Protein AF-A0A7S3MGH9-F1 (afdb_monomer)

Solvent-accessible surface area (backbone atoms only — not comparable to full-atom values): 8928 Å² total; per-residue (Å²): 119,70,69,62,54,55,53,52,52,50,52,52,51,52,51,51,52,51,52,51,52,52,50,54,49,51,51,52,52,50,55,49,51,55,50,52,57,56,50,52,63,78,56,79,93,83,74,92,68,82,63,77,81,74,50,73,66,56,51,50,49,39,51,54,52,26,52,52,28,45,78,72,67,37,51,69,60,20,55,63,53,45,49,67,48,39,69,73,41,74,63,39,35,68,61,26,25,52,54,14,50,53,29,46,77,71,69,37,44,79,58,12,45,55,29,12,51,43,11,22,58,64,43,62,29,55,38,59,69,23,29,52,50,39,22,48,43,24,54,75,70,69,38,51,72,59,16,55,51,40,46,50,51,27,49,53,43,52,58,65,56,65,75,76,75,121

Radius of gyration: 21.66 Å; Cα contacts (8 Å, |Δi|>4): 138; chains: 1; bounding box: 82×46×41 Å

Foldseek 3Di:
DVVVVVVVVVVVVVVVVVVVVVVVVVLVVVVVVLVVLVVVLVDDPDDDDDLPADDPVNLVVLLVVLVVCVVVVVPVVSSVSLSSVSSHPVLPQSSLLSSLLSCVVSVVLVSSLVSLVSNCVSCVLQPVSSLQSNLVSCVVVVVNVVSVVSNVSSVVSVVVVVVVPD

pLDDT: mean 84.85, std 14.47, range [40.19, 98.56]

Mean predicted aligned error: 9.46 Å

Organism: NCBI:txid89044

Structure (mmCIF, N/CA/C/O backbone):
data_AF-A0A7S3MGH9-F1
#
_entry.id   AF-A0A7S3MGH9-F1
#
loop_
_atom_site.group_PDB
_atom_site.id
_atom_site.type_symbol
_atom_site.label_atom_id
_atom_site.label_alt_id
_atom_site.label_comp_id
_atom_site.label_asym_id
_atom_site.label_entity_id
_atom_site.label_seq_id
_atom_site.pdbx_PDB_ins_code
_atom_site.Cartn_x
_atom_site.Cartn_y
_atom_site.Cartn_z
_atom_site.occupancy
_atom_site.B_iso_or_equiv
_atom_site.auth_seq_id
_atom_site.auth_comp_id
_atom_site.auth_asym_id
_atom_site.auth_atom_id
_atom_site.pdbx_PDB_model_num
ATOM 1 N N . PRO A 1 1 ? -55.952 -1.003 18.957 1.00 58.69 1 PRO A N 1
ATOM 2 C CA . PRO A 1 1 ? -54.910 -0.081 18.435 1.00 58.69 1 PRO A CA 1
ATOM 3 C C . PRO A 1 1 ? -53.467 -0.446 18.839 1.00 58.69 1 PRO A C 1
ATOM 5 O O . PRO A 1 1 ? -52.599 -0.417 17.979 1.00 58.69 1 PRO A O 1
ATOM 8 N N . GLN A 1 2 ? -53.207 -0.835 20.095 1.00 63.12 2 GLN A N 1
ATOM 9 C CA . GLN A 1 2 ? -51.866 -1.216 20.578 1.00 63.12 2 GLN A CA 1
ATOM 10 C C . GLN A 1 2 ? -51.162 -2.387 19.850 1.00 63.12 2 GLN A C 1
ATOM 12 O O . GLN A 1 2 ? -49.974 -2.243 19.570 1.00 63.12 2 GLN A O 1
ATOM 17 N N . PRO A 1 3 ? -51.821 -3.502 19.465 1.00 73.62 3 PRO A N 1
ATOM 18 C CA . PRO A 1 3 ? -51.091 -4.643 18.895 1.00 73.62 3 PRO A CA 1
ATOM 19 C C . PRO A 1 3 ? -50.553 -4.381 17.478 1.00 73.62 3 PRO A C 1
ATOM 21 O O . PRO A 1 3 ? -49.545 -4.956 17.080 1.00 73.62 3 PRO A O 1
ATOM 24 N N . ALA A 1 4 ? -51.189 -3.481 16.720 1.00 72.44 4 ALA A N 1
ATOM 25 C CA . ALA A 1 4 ? -50.741 -3.121 15.375 1.00 72.44 4 ALA A CA 1
ATOM 26 C C . ALA A 1 4 ? -49.443 -2.293 15.398 1.00 72.44 4 ALA A C 1
ATOM 28 O O . ALA A 1 4 ? -48.586 -2.465 14.535 1.00 72.44 4 ALA A O 1
ATOM 29 N N . LEU A 1 5 ? -49.278 -1.434 16.410 1.00 71.81 5 LEU A N 1
ATOM 30 C CA . LEU A 1 5 ? -48.088 -0.598 16.568 1.00 71.81 5 LEU A CA 1
ATOM 31 C C . LEU A 1 5 ? -46.865 -1.430 16.986 1.00 71.81 5 LEU A C 1
ATOM 33 O O . LEU A 1 5 ? -45.779 -1.235 16.444 1.00 71.81 5 LEU A O 1
ATOM 37 N N . GLU A 1 6 ? -47.041 -2.406 17.884 1.00 77.56 6 GLU A N 1
ATOM 38 C CA . GLU A 1 6 ? -45.961 -3.330 18.263 1.00 77.56 6 GLU A CA 1
ATOM 39 C C . GLU A 1 6 ? -45.536 -4.244 17.109 1.00 77.56 6 GLU A C 1
ATOM 41 O O . GLU A 1 6 ? -44.344 -4.499 16.928 1.00 77.56 6 GLU A O 1
ATOM 46 N N . ALA A 1 7 ? -46.493 -4.714 16.302 1.00 77.50 7 ALA A N 1
ATOM 47 C CA . ALA A 1 7 ? -46.194 -5.515 15.120 1.00 77.50 7 ALA A CA 1
ATOM 48 C C . ALA A 1 7 ? -45.379 -4.718 14.088 1.00 77.50 7 ALA A C 1
ATOM 50 O O . ALA A 1 7 ? -44.379 -5.227 13.580 1.00 77.50 7 ALA A O 1
ATOM 51 N N . MET A 1 8 ? -45.749 -3.455 13.831 1.00 75.12 8 MET A N 1
ATOM 52 C CA . MET A 1 8 ? -44.984 -2.573 12.941 1.00 75.12 8 MET A CA 1
ATOM 53 C C . MET A 1 8 ? -43.567 -2.318 13.462 1.00 75.12 8 MET A C 1
ATOM 55 O O . MET A 1 8 ? -42.615 -2.438 12.698 1.00 75.12 8 MET A O 1
ATOM 59 N N . LEU A 1 9 ? -43.398 -2.037 14.758 1.00 76.12 9 LEU A N 1
ATOM 60 C CA . LEU A 1 9 ? -42.076 -1.775 15.336 1.00 76.12 9 LEU A CA 1
ATOM 61 C C . LEU A 1 9 ? -41.146 -2.996 15.225 1.00 76.12 9 LEU A C 1
ATOM 63 O O . LEU A 1 9 ? -39.977 -2.855 14.866 1.00 76.12 9 LEU A O 1
ATOM 67 N N . ARG A 1 10 ? -41.671 -4.206 15.471 1.00 80.88 10 ARG A N 1
ATOM 68 C CA . ARG A 1 10 ? -40.911 -5.460 15.331 1.00 80.88 10 ARG A CA 1
ATOM 69 C C . ARG A 1 10 ? -40.472 -5.716 13.890 1.00 80.88 10 ARG A C 1
ATOM 71 O O . ARG A 1 10 ? -39.331 -6.112 13.676 1.00 80.88 10 ARG A O 1
ATOM 78 N N . LEU A 1 11 ? -41.345 -5.462 12.913 1.00 78.00 11 LEU A N 1
ATOM 79 C CA . LEU A 1 11 ? -41.026 -5.599 11.487 1.00 78.00 11 LEU A CA 1
ATOM 80 C C . LEU A 1 11 ? -39.924 -4.627 11.049 1.00 78.00 11 LEU A C 1
ATOM 82 O O . LEU A 1 11 ? -38.998 -5.034 10.349 1.00 78.00 11 LEU A O 1
ATOM 86 N N . THR A 1 12 ? -39.976 -3.375 11.505 1.00 79.69 12 THR A N 1
ATOM 87 C CA . THR A 1 12 ? -38.962 -2.368 11.168 1.00 79.69 12 THR A CA 1
ATOM 88 C C . THR A 1 12 ? -37.595 -2.723 11.749 1.00 79.69 12 THR A C 1
ATOM 90 O O . THR A 1 12 ? -36.594 -2.671 11.036 1.00 79.69 12 THR A O 1
ATOM 93 N N . VAL A 1 13 ? -37.540 -3.144 13.017 1.00 78.56 13 VAL A N 1
ATOM 94 C CA . VAL A 1 13 ? -36.284 -3.572 13.657 1.00 78.56 13 VAL A CA 1
ATOM 95 C C . VAL A 1 13 ? -35.716 -4.813 12.966 1.00 78.56 13 VAL A C 1
ATOM 97 O O . VAL A 1 13 ? -34.524 -4.851 12.674 1.00 78.56 13 VAL A O 1
ATOM 100 N N . LEU A 1 14 ? -36.559 -5.798 12.638 1.00 81.56 14 LEU A N 1
ATOM 101 C CA . LEU A 1 14 ? -36.123 -7.013 11.948 1.00 81.56 14 LEU A CA 1
ATOM 102 C C . LEU A 1 14 ? -35.561 -6.702 10.553 1.00 81.56 14 LEU A C 1
ATOM 104 O O . LEU A 1 14 ? -34.495 -7.198 10.197 1.00 81.56 14 LEU A O 1
ATOM 108 N N . SER A 1 15 ? -36.228 -5.828 9.792 1.00 75.94 15 SER A N 1
ATOM 109 C CA . SER A 1 15 ? -35.743 -5.375 8.484 1.00 75.94 15 SER A CA 1
ATOM 110 C C . SER A 1 15 ? -34.387 -4.678 8.592 1.00 75.94 15 SER A C 1
ATOM 112 O O . SER A 1 15 ? -33.508 -4.923 7.769 1.00 75.94 15 SER A O 1
ATOM 114 N N . PHE A 1 16 ? -34.199 -3.828 9.604 1.00 76.50 16 PHE A N 1
ATOM 115 C CA . PHE A 1 16 ? -32.948 -3.097 9.805 1.00 76.50 16 PHE A CA 1
ATOM 116 C C . PHE A 1 16 ? -31.792 -4.034 10.181 1.00 76.50 16 PHE A C 1
ATOM 118 O O . PHE A 1 16 ? -30.698 -3.922 9.633 1.00 76.50 16 PHE A O 1
ATOM 125 N N . VAL A 1 17 ? -32.049 -5.017 11.051 1.00 81.12 17 VAL A N 1
ATOM 126 C CA . VAL A 1 17 ? -31.074 -6.063 11.394 1.00 81.12 17 VAL A CA 1
ATOM 127 C C . VAL A 1 17 ? -30.705 -6.892 10.161 1.00 81.12 17 VAL A C 1
ATOM 129 O O . VAL A 1 17 ? -29.524 -7.123 9.922 1.00 81.12 17 VAL A O 1
ATOM 132 N N . CYS A 1 18 ? -31.675 -7.282 9.327 1.00 74.00 18 CYS A N 1
ATOM 133 C CA . CYS A 1 18 ? -31.396 -8.007 8.085 1.00 74.00 18 CYS A CA 1
ATOM 134 C C . CYS A 1 18 ? -30.539 -7.196 7.099 1.00 74.00 18 CYS A C 1
ATOM 136 O O . CYS A 1 18 ? -29.618 -7.753 6.504 1.00 74.00 18 CYS A O 1
ATOM 138 N N . LEU A 1 19 ? -30.802 -5.893 6.951 1.00 73.56 19 LEU A N 1
ATOM 139 C CA . LEU A 1 19 ? -30.004 -4.986 6.117 1.00 73.56 19 LEU A CA 1
ATOM 140 C C . LEU A 1 19 ? -28.557 -4.871 6.616 1.00 73.56 19 LEU A C 1
ATOM 142 O O . LEU A 1 19 ? -27.626 -4.974 5.817 1.00 73.56 19 LEU A O 1
ATOM 146 N N . LEU A 1 20 ? -28.360 -4.735 7.930 1.00 72.44 20 LEU A N 1
ATOM 147 C CA . LEU A 1 20 ? -27.027 -4.712 8.538 1.00 72.44 20 LEU A CA 1
ATOM 148 C C . LEU A 1 20 ? -26.290 -6.043 8.341 1.00 72.44 20 LEU A C 1
ATOM 150 O O . LEU A 1 20 ? -25.124 -6.049 7.956 1.00 72.44 20 LEU A O 1
ATOM 154 N N . CYS A 1 21 ? -26.966 -7.178 8.538 1.00 70.94 21 CYS A N 1
ATOM 155 C CA . CYS A 1 21 ? -26.369 -8.494 8.309 1.00 70.94 21 CYS A CA 1
ATOM 156 C C . CYS A 1 21 ? -25.969 -8.706 6.843 1.00 70.94 21 CYS A C 1
ATOM 158 O O . CYS A 1 21 ? -24.896 -9.247 6.579 1.00 70.94 21 CYS A O 1
ATOM 160 N N . ALA A 1 22 ? -26.799 -8.269 5.892 1.00 70.50 22 ALA A N 1
ATOM 161 C CA . ALA A 1 22 ? -26.490 -8.364 4.469 1.00 70.50 22 ALA A CA 1
ATOM 162 C C . ALA A 1 22 ? -25.281 -7.495 4.090 1.00 70.50 22 ALA A C 1
ATOM 164 O O . ALA A 1 22 ? -24.396 -7.971 3.380 1.00 70.50 22 ALA A O 1
ATOM 165 N N . ALA A 1 23 ? -25.199 -6.266 4.612 1.00 69.06 23 ALA A N 1
ATOM 166 C CA . ALA A 1 23 ? -24.061 -5.375 4.389 1.00 69.06 23 ALA A CA 1
ATOM 167 C C . ALA A 1 23 ? -22.753 -5.963 4.950 1.00 69.06 23 ALA A C 1
ATOM 169 O O . ALA A 1 23 ? -21.769 -6.073 4.223 1.00 69.06 23 ALA A O 1
ATOM 170 N N . VAL A 1 24 ? -22.771 -6.451 6.196 1.00 73.31 24 VAL A N 1
ATOM 171 C CA . VAL A 1 24 ? -21.606 -7.095 6.831 1.00 73.31 24 VAL A CA 1
ATOM 172 C C . VAL A 1 24 ? -21.187 -8.369 6.088 1.00 73.31 24 VAL A C 1
ATOM 174 O O . VAL A 1 24 ? -19.997 -8.658 5.960 1.00 73.31 24 VAL A O 1
ATOM 177 N N . SER A 1 25 ? -22.144 -9.149 5.577 1.00 71.12 25 SER A N 1
ATOM 178 C CA . SER A 1 25 ? -21.837 -10.339 4.776 1.00 71.12 25 SER A CA 1
ATOM 179 C C . SER A 1 25 ? -21.218 -9.982 3.425 1.00 71.12 25 SER A C 1
ATOM 181 O O . SER A 1 25 ? -20.303 -10.676 2.982 1.00 71.12 25 SER A O 1
ATOM 183 N N . ALA A 1 26 ? -21.707 -8.931 2.763 1.00 68.12 26 ALA A N 1
ATOM 184 C CA . ALA A 1 26 ? -21.158 -8.463 1.494 1.00 68.12 26 ALA A CA 1
ATOM 185 C C . ALA A 1 26 ? -19.724 -7.947 1.670 1.00 68.12 26 ALA A C 1
ATOM 187 O O . ALA A 1 26 ? -18.837 -8.340 0.915 1.00 68.12 26 ALA A O 1
ATOM 188 N N . GLU A 1 27 ? -19.480 -7.157 2.717 1.00 69.06 27 GLU A N 1
ATOM 189 C CA . GLU A 1 27 ? -18.156 -6.642 3.068 1.00 69.06 27 GLU A CA 1
ATOM 190 C C . GLU A 1 27 ? -17.172 -7.775 3.388 1.00 69.06 27 GLU A C 1
ATOM 192 O O . GLU A 1 27 ? -16.061 -7.810 2.864 1.00 69.06 27 GLU A O 1
ATOM 197 N N . ARG A 1 28 ? -17.594 -8.779 4.165 1.00 70.50 28 ARG A N 1
ATOM 198 C CA . ARG A 1 28 ? -16.749 -9.940 4.479 1.00 70.50 28 ARG A CA 1
ATOM 199 C C . ARG A 1 28 ? -16.386 -10.755 3.235 1.00 70.50 28 ARG A C 1
ATOM 201 O O . ARG A 1 28 ? -15.230 -11.148 3.082 1.00 70.50 28 ARG A O 1
ATOM 208 N N . ASN A 1 29 ? -17.350 -10.994 2.346 1.00 77.38 29 ASN A N 1
ATOM 209 C CA . ASN A 1 29 ? -17.108 -11.716 1.095 1.00 77.38 29 ASN A CA 1
ATOM 210 C C . ASN A 1 29 ? -16.145 -10.940 0.190 1.00 77.38 29 ASN A C 1
ATOM 212 O O . ASN A 1 29 ? -15.204 -11.511 -0.362 1.00 77.38 29 ASN A O 1
ATOM 216 N N . TRP A 1 30 ? -16.335 -9.628 0.095 1.00 71.62 30 TRP A N 1
ATOM 217 C CA . TRP A 1 30 ? -15.456 -8.742 -0.651 1.00 71.62 30 TRP A CA 1
ATOM 218 C C . TRP A 1 30 ? -14.013 -8.767 -0.117 1.00 71.62 30 TRP A C 1
ATOM 220 O O . TRP A 1 30 ? -13.078 -9.031 -0.874 1.00 71.62 30 TRP A O 1
ATOM 230 N N . LEU A 1 31 ? -13.836 -8.631 1.201 1.00 70.06 31 LEU A N 1
ATOM 231 C CA . LEU A 1 31 ? -12.529 -8.693 1.867 1.00 70.06 31 LEU A CA 1
ATOM 232 C C . LEU A 1 31 ? -11.823 -10.044 1.688 1.00 70.06 31 LEU A C 1
ATOM 234 O O . LEU A 1 31 ? -10.593 -10.079 1.582 1.00 70.06 31 LEU A O 1
ATOM 238 N N . SER A 1 32 ? -12.578 -11.148 1.660 1.00 75.06 32 SER A N 1
ATOM 239 C CA . SER A 1 32 ? -12.017 -12.473 1.369 1.00 75.06 32 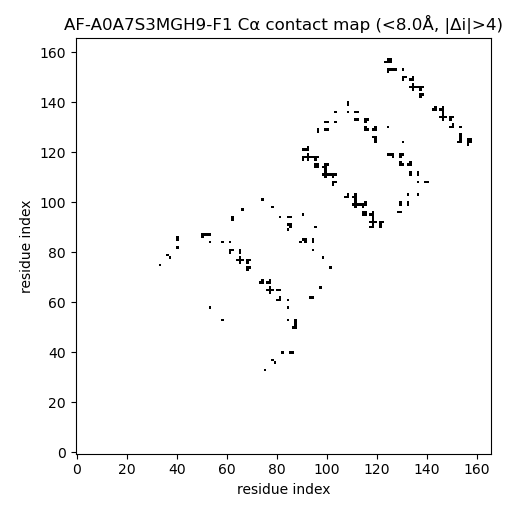SER A CA 1
ATOM 240 C C . SER A 1 32 ? -11.513 -12.559 -0.072 1.00 75.06 32 SER A C 1
ATOM 242 O O . SER A 1 32 ? -10.374 -12.955 -0.293 1.00 75.06 32 SER A O 1
ATOM 244 N N . SER A 1 33 ? -12.287 -12.046 -1.034 1.00 80.12 33 SER A N 1
ATOM 245 C CA . SER A 1 33 ? -11.909 -12.056 -2.447 1.00 80.12 33 SER A CA 1
ATOM 246 C C . SER A 1 33 ? -10.662 -11.212 -2.719 1.00 80.12 33 SER A C 1
ATOM 248 O O . SER A 1 33 ? -9.754 -11.670 -3.405 1.00 80.12 33 SER A O 1
ATOM 250 N N . VAL A 1 34 ? -10.570 -10.010 -2.140 1.00 74.56 34 VAL A N 1
ATOM 251 C CA . VAL A 1 34 ? -9.366 -9.165 -2.233 1.00 74.56 34 VAL A CA 1
ATOM 252 C C . VAL A 1 34 ? -8.147 -9.891 -1.657 1.00 74.56 34 VAL A C 1
ATOM 254 O O . VAL A 1 34 ? -7.083 -9.912 -2.273 1.00 74.56 34 VAL A O 1
ATOM 257 N N . SER A 1 35 ? -8.312 -10.525 -0.493 1.00 73.00 35 SER A N 1
ATOM 258 C CA . SER A 1 35 ? -7.244 -11.275 0.168 1.00 73.00 35 SER A CA 1
ATOM 259 C C . SER A 1 35 ? -6.759 -12.448 -0.678 1.00 73.00 35 SER A C 1
ATOM 261 O O . SER A 1 35 ? -5.553 -12.628 -0.795 1.00 73.00 35 SER A O 1
ATOM 263 N N . ASP A 1 36 ? -7.668 -13.214 -1.283 1.00 80.19 36 ASP A N 1
ATOM 264 C CA . ASP A 1 36 ? -7.338 -14.368 -2.126 1.00 80.19 36 ASP A CA 1
ATOM 265 C C . ASP A 1 36 ? -6.592 -13.943 -3.394 1.00 80.19 36 ASP A C 1
ATOM 267 O O . ASP A 1 36 ? -5.598 -14.566 -3.774 1.00 80.19 36 ASP A O 1
ATOM 271 N N . ARG A 1 37 ? -7.021 -12.842 -4.028 1.00 81.00 37 ARG A N 1
ATOM 272 C CA . ARG A 1 37 ? -6.342 -12.277 -5.206 1.00 81.00 37 ARG A CA 1
ATOM 273 C C . ARG A 1 37 ? -4.927 -11.823 -4.856 1.00 81.00 37 ARG A C 1
ATOM 275 O O . ARG A 1 37 ? -3.988 -12.167 -5.570 1.00 81.00 37 ARG A O 1
ATOM 282 N N . ILE A 1 38 ? -4.754 -11.140 -3.728 1.00 74.12 38 ILE A N 1
ATOM 283 C CA . ILE A 1 38 ? -3.436 -10.731 -3.228 1.00 74.12 38 ILE A CA 1
ATOM 284 C C . ILE A 1 38 ? -2.575 -11.949 -2.870 1.00 74.12 38 ILE A C 1
ATOM 286 O O . ILE A 1 38 ? -1.414 -12.010 -3.255 1.00 74.12 38 ILE A O 1
ATOM 290 N N . PHE A 1 39 ? -3.129 -12.965 -2.206 1.00 72.88 39 PHE A N 1
ATOM 291 C CA . PHE A 1 39 ? -2.386 -14.188 -1.888 1.00 72.88 39 PHE A CA 1
ATOM 292 C C . PHE A 1 39 ? -1.956 -14.949 -3.149 1.00 72.88 39 PHE A C 1
ATOM 294 O O . PHE A 1 39 ? -0.857 -15.502 -3.191 1.00 72.88 39 PHE A O 1
ATOM 301 N N . SER A 1 40 ? -2.777 -14.923 -4.205 1.00 71.94 40 SER A N 1
ATOM 302 C CA . SER A 1 40 ? -2.432 -15.505 -5.507 1.00 71.94 40 SER A CA 1
ATOM 303 C C . SER A 1 40 ? -1.235 -14.820 -6.181 1.00 71.94 40 SER A C 1
ATOM 305 O O . SER A 1 40 ? -0.594 -15.435 -7.028 1.00 71.94 40 SER A O 1
ATOM 307 N N . MET A 1 41 ? -0.868 -13.596 -5.772 1.00 68.69 41 MET A N 1
ATOM 308 C CA . MET A 1 41 ? 0.371 -12.940 -6.219 1.00 68.69 41 MET A CA 1
ATOM 309 C C . MET A 1 41 ? 1.624 -13.684 -5.736 1.00 68.69 41 MET A C 1
ATOM 311 O O . MET A 1 41 ? 2.660 -13.622 -6.391 1.00 68.69 41 MET A O 1
ATOM 315 N N . PHE A 1 42 ? 1.528 -14.401 -4.611 1.00 64.44 42 PHE A N 1
ATOM 316 C CA . PHE A 1 42 ? 2.635 -15.126 -3.978 1.00 64.44 42 PHE A CA 1
ATOM 317 C C . PHE A 1 42 ? 2.508 -16.654 -4.108 1.00 64.44 42 PHE A C 1
ATOM 319 O O . PHE A 1 42 ? 3.405 -17.394 -3.698 1.00 64.44 42 PHE A O 1
ATOM 326 N N . GLY A 1 43 ? 1.388 -17.137 -4.658 1.00 53.53 43 GLY A N 1
ATOM 327 C CA . GLY A 1 43 ? 1.024 -18.548 -4.734 1.00 53.53 43 GLY A CA 1
ATOM 328 C C . GLY A 1 43 ? 1.260 -19.171 -6.112 1.00 53.53 43 GLY A C 1
ATOM 329 O O . GLY A 1 43 ? 0.600 -18.817 -7.080 1.00 53.53 43 GLY A O 1
ATOM 330 N N . ASP A 1 44 ? 2.124 -20.187 -6.122 1.00 49.41 44 ASP A N 1
ATOM 331 C CA . ASP A 1 44 ? 2.421 -21.156 -7.188 1.00 49.41 44 ASP A CA 1
ATOM 332 C C . ASP A 1 44 ? 3.537 -20.802 -8.197 1.00 49.41 44 ASP A C 1
ATOM 334 O O . ASP A 1 44 ? 3.320 -20.467 -9.359 1.00 49.41 44 ASP A O 1
ATOM 338 N N . ASN A 1 45 ? 4.781 -21.009 -7.750 1.00 51.66 45 ASN A N 1
ATOM 339 C CA . ASN A 1 45 ? 5.983 -21.038 -8.590 1.00 51.66 45 ASN A CA 1
ATOM 340 C C . ASN A 1 45 ? 6.183 -22.393 -9.319 1.00 51.66 45 ASN A C 1
ATOM 342 O O . ASN A 1 45 ? 7.271 -22.654 -9.834 1.00 51.66 45 ASN A O 1
ATOM 346 N N . SER A 1 46 ? 5.195 -23.305 -9.336 1.00 46.72 46 SER A N 1
ATOM 347 C CA . SER A 1 46 ? 5.462 -24.709 -9.690 1.00 46.72 46 SER A CA 1
ATOM 348 C C . SER A 1 46 ? 5.326 -25.096 -11.164 1.00 46.72 46 SER A C 1
ATOM 350 O O . SER A 1 46 ? 5.758 -26.197 -11.504 1.00 46.72 46 SER A O 1
ATOM 352 N N . LYS A 1 47 ? 4.805 -24.265 -12.086 1.00 48.44 47 LYS A N 1
ATOM 353 C CA . LYS A 1 47 ? 4.674 -24.688 -13.503 1.00 48.44 47 LYS A CA 1
ATOM 354 C C . LYS A 1 47 ? 4.940 -23.593 -14.539 1.00 48.44 47 LYS A C 1
ATOM 356 O O . LYS A 1 47 ? 4.033 -22.961 -15.062 1.00 48.44 47 LYS A O 1
ATOM 361 N N . GLY A 1 48 ? 6.212 -23.487 -14.924 1.00 51.84 48 GLY A N 1
ATOM 362 C CA . GLY A 1 48 ? 6.622 -23.516 -16.333 1.00 51.84 48 GLY A CA 1
ATOM 363 C C . GLY A 1 48 ? 5.963 -22.528 -17.299 1.00 51.84 48 GLY A C 1
ATOM 364 O O . GLY A 1 48 ? 5.265 -22.942 -18.219 1.00 51.84 48 GLY A O 1
ATOM 365 N N . LYS A 1 49 ? 6.285 -21.242 -17.166 1.00 46.97 49 LYS A N 1
ATOM 366 C CA . LYS A 1 49 ? 6.518 -20.305 -18.277 1.00 46.97 49 LYS A CA 1
ATOM 367 C C . LYS A 1 49 ? 7.349 -19.165 -17.703 1.00 46.97 49 LYS A C 1
ATOM 369 O O . LYS A 1 49 ? 6.947 -18.586 -16.699 1.00 46.97 49 LYS A O 1
ATOM 374 N N . ALA A 1 50 ? 8.506 -18.873 -18.301 1.00 49.78 50 ALA A N 1
ATOM 375 C CA . ALA A 1 50 ? 9.237 -17.655 -17.965 1.00 49.78 50 ALA A CA 1
ATOM 376 C C . ALA A 1 50 ? 8.245 -16.481 -18.053 1.00 49.78 50 ALA A C 1
ATOM 378 O O . ALA A 1 50 ? 7.513 -16.420 -19.052 1.00 49.78 50 ALA A O 1
ATOM 379 N N . PRO A 1 51 ? 8.154 -15.612 -17.028 1.00 57.72 51 PRO A N 1
ATOM 380 C CA . PRO A 1 51 ? 7.277 -14.458 -17.094 1.00 57.72 51 PRO A CA 1
ATOM 381 C C . PRO A 1 51 ? 7.614 -13.713 -18.380 1.00 57.72 51 PRO A C 1
ATOM 383 O O . PRO A 1 51 ? 8.775 -13.378 -18.620 1.00 57.72 51 PRO A O 1
ATOM 386 N N . MET A 1 52 ? 6.622 -13.527 -19.249 1.00 60.41 52 MET A N 1
ATOM 387 C CA . MET A 1 52 ? 6.790 -12.676 -20.417 1.00 60.41 52 MET A CA 1
ATOM 388 C C . MET A 1 52 ? 7.218 -11.312 -19.879 1.00 60.41 52 MET A C 1
ATOM 390 O O . MET A 1 52 ? 6.488 -10.716 -19.090 1.00 60.41 52 MET A O 1
ATOM 394 N N . ALA A 1 53 ? 8.444 -10.895 -20.197 1.00 74.25 53 ALA A N 1
ATOM 395 C CA . ALA A 1 53 ? 9.021 -9.685 -19.637 1.00 74.25 53 ALA A CA 1
ATOM 396 C C . ALA A 1 53 ? 8.132 -8.497 -20.024 1.00 74.25 53 ALA A C 1
ATOM 398 O O . ALA A 1 53 ? 7.990 -8.180 -21.205 1.00 74.25 53 ALA A O 1
ATOM 399 N N . ILE A 1 54 ? 7.493 -7.884 -19.031 1.00 82.81 54 ILE A N 1
ATOM 400 C CA . ILE A 1 54 ? 6.739 -6.647 -19.215 1.00 82.81 54 ILE A CA 1
ATOM 401 C C . ILE A 1 54 ? 7.775 -5.518 -19.272 1.00 82.81 54 ILE A C 1
ATOM 403 O O . ILE A 1 54 ? 8.712 -5.499 -18.469 1.00 82.81 54 ILE A O 1
ATOM 407 N N . SER A 1 55 ? 7.653 -4.617 -20.249 1.00 90.19 55 SER A N 1
ATOM 408 C CA . SER A 1 55 ? 8.566 -3.477 -20.376 1.00 90.19 55 SER A CA 1
ATOM 409 C C . SER A 1 55 ? 8.389 -2.494 -19.216 1.00 90.19 55 SER A C 1
ATOM 411 O O . SER A 1 55 ? 7.320 -2.423 -18.609 1.00 90.19 55 SER A O 1
ATOM 413 N N . ASP A 1 56 ? 9.423 -1.697 -18.934 1.00 89.50 56 ASP A N 1
ATOM 414 C CA . ASP A 1 56 ? 9.347 -0.618 -17.937 1.00 89.50 56 ASP A CA 1
ATOM 415 C C . ASP A 1 56 ? 8.212 0.365 -18.242 1.00 89.50 56 ASP A C 1
ATOM 417 O O . ASP A 1 56 ? 7.489 0.776 -17.341 1.00 89.50 56 ASP A O 1
ATOM 421 N N . GLU A 1 57 ? 8.015 0.682 -19.522 1.00 92.38 57 GLU A N 1
ATOM 422 C CA . GLU A 1 57 ? 6.926 1.541 -19.992 1.00 92.38 57 GLU A CA 1
ATOM 423 C C . GLU A 1 57 ? 5.551 0.928 -19.708 1.00 92.38 57 GLU A C 1
ATOM 425 O O . GLU A 1 57 ? 4.665 1.601 -19.190 1.00 92.38 57 GLU A O 1
ATOM 430 N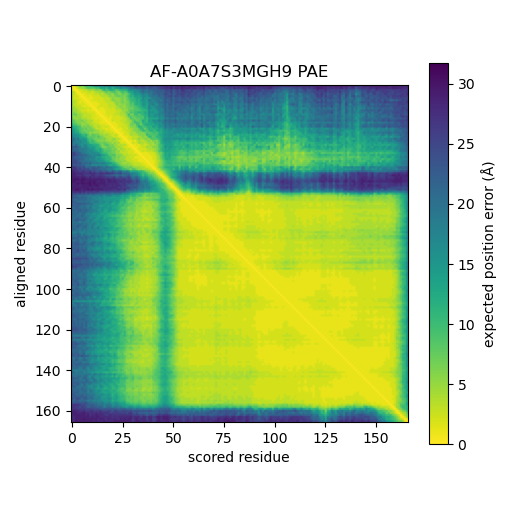 N . ALA A 1 58 ? 5.374 -0.367 -19.981 1.00 92.94 58 ALA A N 1
ATOM 431 C CA . ALA A 1 58 ? 4.120 -1.042 -19.679 1.00 92.94 58 ALA A CA 1
ATOM 432 C C . ALA A 1 58 ? 3.868 -1.104 -18.165 1.00 92.94 58 ALA A C 1
ATOM 434 O O . ALA A 1 58 ? 2.738 -0.902 -17.736 1.00 92.94 58 ALA A O 1
ATOM 435 N N . ILE A 1 59 ? 4.903 -1.310 -17.344 1.00 93.31 59 ILE A N 1
ATOM 436 C CA . ILE A 1 59 ? 4.777 -1.253 -15.879 1.00 93.31 59 ILE A CA 1
ATOM 437 C C . ILE A 1 59 ? 4.379 0.152 -15.415 1.00 93.31 59 ILE A C 1
ATOM 439 O O . ILE A 1 59 ? 3.483 0.278 -14.583 1.00 93.31 59 ILE A O 1
ATOM 443 N N . ALA A 1 60 ? 5.004 1.199 -15.958 1.00 93.88 60 ALA A N 1
ATOM 444 C CA . ALA A 1 60 ? 4.660 2.580 -15.633 1.00 93.88 60 ALA A CA 1
ATOM 445 C C . ALA A 1 60 ? 3.200 2.895 -15.991 1.00 93.88 60 ALA A C 1
ATOM 447 O O . ALA A 1 60 ? 2.474 3.440 -15.163 1.00 93.88 60 ALA A O 1
ATOM 448 N N . ASN A 1 61 ? 2.740 2.471 -17.172 1.00 95.81 61 ASN A N 1
ATOM 449 C CA . ASN A 1 61 ? 1.349 2.648 -17.592 1.00 95.81 61 ASN A CA 1
ATOM 450 C C . ASN A 1 61 ? 0.375 1.917 -16.660 1.00 95.81 61 ASN A C 1
ATOM 452 O O . ASN A 1 61 ? -0.582 2.527 -16.191 1.00 95.81 61 ASN A O 1
ATOM 456 N N . LEU A 1 62 ? 0.657 0.653 -16.313 1.00 95.44 62 LEU A N 1
ATOM 457 C CA . LEU A 1 62 ? -0.164 -0.106 -15.362 1.00 95.44 62 LEU A CA 1
ATOM 458 C C . LEU A 1 62 ? -0.264 0.612 -14.007 1.00 95.44 62 LEU A C 1
ATOM 460 O O . LEU A 1 62 ? -1.327 0.660 -13.393 1.00 95.44 62 LEU A O 1
ATOM 464 N N . VAL A 1 63 ? 0.834 1.190 -13.522 1.00 96.50 63 VAL A N 1
ATOM 465 C CA . VAL A 1 63 ? 0.852 1.947 -12.264 1.00 96.50 63 VAL A CA 1
ATOM 466 C C . VAL A 1 63 ? 0.008 3.219 -12.353 1.00 96.50 63 VAL A C 1
ATOM 468 O O . VAL A 1 63 ? -0.792 3.475 -11.454 1.00 96.50 63 VAL A O 1
ATOM 471 N N . GLU A 1 64 ? 0.158 4.009 -13.4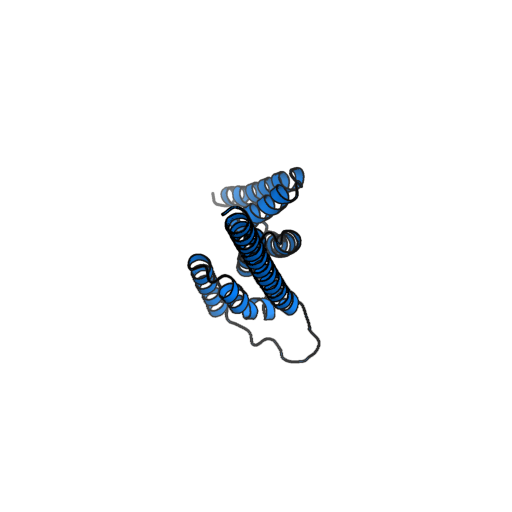14 1.00 96.75 64 GLU A N 1
ATOM 472 C CA . GLU A 1 64 ? -0.583 5.266 -13.571 1.00 96.75 64 GLU A CA 1
ATOM 473 C C . GLU A 1 64 ? -2.086 5.029 -13.778 1.00 96.75 64 GLU A C 1
ATOM 475 O O . GLU A 1 64 ? -2.915 5.685 -13.142 1.00 96.75 64 GLU A O 1
ATOM 480 N N . GLU A 1 65 ? -2.463 4.022 -14.569 1.00 96.62 65 GLU A N 1
ATOM 481 C CA . GLU A 1 65 ? -3.861 3.601 -14.709 1.00 96.62 65 GLU A CA 1
ATOM 482 C C . GLU A 1 65 ? -4.435 3.126 -13.367 1.00 96.62 65 GLU A C 1
ATOM 484 O O . GLU A 1 65 ? -5.538 3.524 -12.982 1.00 96.62 65 GLU A O 1
ATOM 489 N N . SER A 1 66 ? -3.662 2.353 -12.598 1.00 96.06 66 SE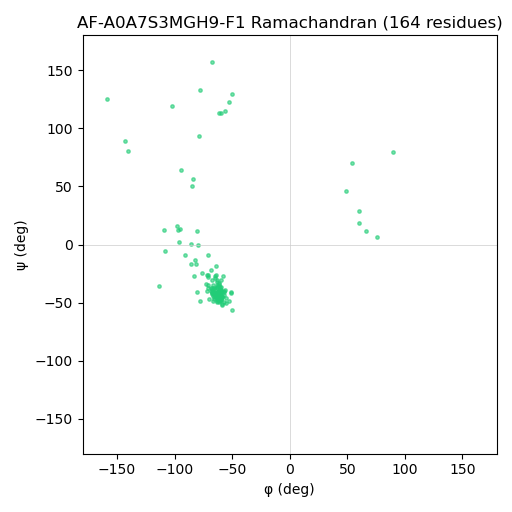R A N 1
ATOM 490 C CA . SER A 1 66 ? -4.069 1.889 -11.266 1.00 96.06 66 SER A CA 1
ATOM 491 C C . SER A 1 66 ? -4.324 3.041 -10.298 1.00 96.06 66 SER A C 1
ATOM 493 O O . SER A 1 66 ? -5.282 2.977 -9.523 1.00 96.06 66 SER A O 1
ATOM 495 N N . LYS A 1 67 ? -3.511 4.106 -10.347 1.00 95.62 67 LYS A N 1
ATOM 496 C CA . LYS A 1 67 ? -3.734 5.334 -9.566 1.00 95.62 67 LYS A CA 1
ATOM 497 C C . LYS A 1 67 ? -5.045 6.011 -9.959 1.00 95.62 67 LYS A C 1
ATOM 499 O O . LYS A 1 67 ? -5.825 6.356 -9.074 1.00 95.62 67 LYS A O 1
ATOM 504 N N . SER A 1 68 ? -5.322 6.143 -11.259 1.00 96.94 68 SER A N 1
ATOM 505 C CA . SER A 1 68 ? -6.601 6.689 -11.743 1.00 96.94 68 SER A CA 1
ATOM 506 C C . SER A 1 68 ? -7.785 5.866 -11.236 1.00 96.94 68 SER A C 1
ATOM 508 O O . SER A 1 68 ? -8.743 6.419 -10.701 1.00 96.94 68 SER A O 1
ATOM 510 N N . MET A 1 69 ? -7.695 4.533 -11.303 1.00 95.19 69 MET A N 1
ATOM 511 C CA . MET A 1 69 ? -8.743 3.642 -10.796 1.00 95.19 69 MET A CA 1
ATOM 512 C C . MET A 1 69 ? -9.003 3.840 -9.298 1.00 95.19 69 MET A C 1
ATOM 514 O O . MET A 1 69 ? -10.161 3.850 -8.884 1.00 95.19 69 MET A O 1
ATOM 518 N N . ILE A 1 70 ? -7.960 4.041 -8.485 1.00 93.25 70 ILE A N 1
ATOM 519 C CA . ILE A 1 70 ? -8.111 4.330 -7.048 1.00 93.25 70 ILE A CA 1
ATOM 520 C C . ILE A 1 70 ? -8.852 5.653 -6.835 1.00 93.25 70 ILE A C 1
ATOM 522 O O . ILE A 1 70 ? -9.777 5.703 -6.026 1.00 93.25 70 ILE A O 1
ATOM 526 N N . LEU A 1 71 ? -8.493 6.707 -7.577 1.00 93.06 71 LEU A N 1
ATOM 527 C CA . LEU A 1 71 ? -9.158 8.014 -7.490 1.00 93.06 71 LEU A CA 1
ATOM 528 C C . LEU A 1 71 ? -10.636 7.950 -7.907 1.00 93.06 71 LEU A C 1
ATOM 530 O O . LEU A 1 71 ? -11.467 8.672 -7.363 1.00 93.06 71 LEU A O 1
ATOM 534 N N . GLU A 1 72 ? -10.976 7.049 -8.827 1.00 93.94 72 GLU A N 1
ATOM 535 C CA . GLU A 1 72 ? -12.352 6.757 -9.244 1.00 93.94 72 GLU A CA 1
ATOM 536 C C . GLU A 1 72 ? -13.106 5.826 -8.271 1.00 93.94 72 GLU A C 1
ATOM 538 O O . GLU A 1 72 ? -14.264 5.487 -8.515 1.00 93.94 72 GLU A O 1
ATOM 543 N N . GLY A 1 73 ? -12.464 5.374 -7.188 1.00 90.06 73 GLY A N 1
ATOM 544 C CA . GLY A 1 73 ? -13.032 4.426 -6.223 1.00 90.06 73 GLY A CA 1
ATOM 545 C C . GLY A 1 73 ? -13.068 2.971 -6.707 1.00 90.06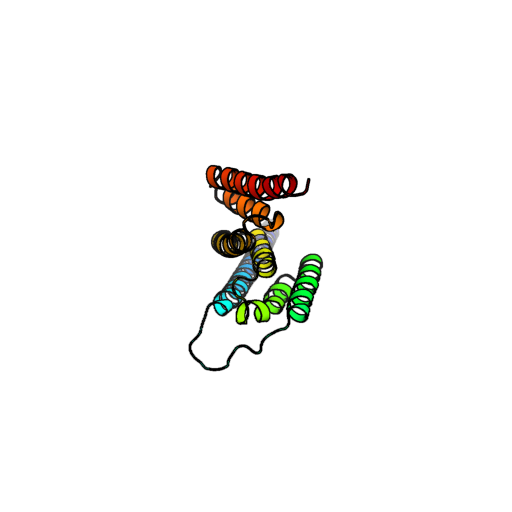 73 GLY A C 1
ATOM 546 O O . GLY A 1 73 ? -13.604 2.102 -6.021 1.00 90.06 73 GLY A O 1
ATOM 547 N N . LYS A 1 74 ? -12.475 2.663 -7.866 1.00 91.81 74 LYS A N 1
ATOM 548 C CA . LYS A 1 74 ? -12.392 1.317 -8.461 1.00 91.81 74 LYS A CA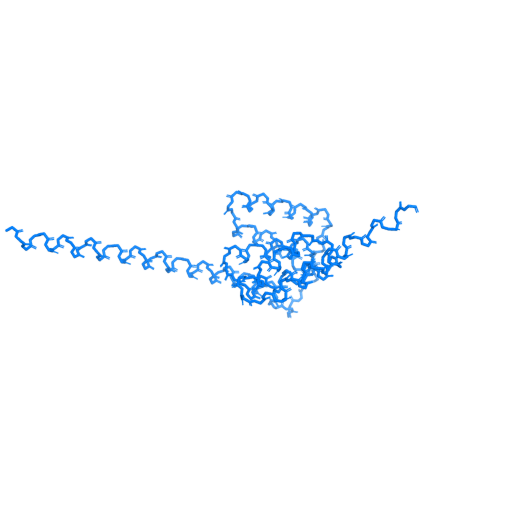 1
ATOM 549 C C . LYS A 1 74 ? -11.217 0.525 -7.881 1.00 91.81 74 LYS A C 1
ATOM 551 O O . LYS A 1 74 ? -10.340 0.048 -8.601 1.00 91.81 74 LYS A O 1
ATOM 556 N N . VAL A 1 75 ? -11.206 0.387 -6.560 1.00 89.06 75 VAL A N 1
ATOM 557 C CA . VAL A 1 75 ? -10.098 -0.214 -5.804 1.00 89.06 75 VAL A CA 1
ATOM 558 C C . VAL A 1 75 ? -9.841 -1.672 -6.210 1.00 89.06 75 VAL A C 1
ATOM 560 O O . VAL A 1 75 ? -8.689 -2.057 -6.387 1.00 89.06 75 VAL A O 1
ATOM 563 N N . ASP A 1 76 ? -10.888 -2.468 -6.448 1.00 86.50 76 ASP A N 1
ATOM 564 C CA . ASP A 1 76 ? -10.734 -3.859 -6.903 1.00 86.50 76 ASP A CA 1
ATOM 565 C C . ASP A 1 76 ? -10.052 -3.969 -8.262 1.00 86.50 76 ASP A C 1
ATOM 567 O O . ASP A 1 76 ? -9.121 -4.755 -8.429 1.00 86.50 76 ASP A O 1
ATOM 571 N N . ALA A 1 77 ? -10.509 -3.156 -9.218 1.00 90.38 77 ALA A N 1
ATOM 572 C CA . ALA A 1 77 ? -9.964 -3.145 -10.567 1.00 90.38 77 ALA A CA 1
ATOM 573 C C . ALA A 1 77 ? -8.493 -2.722 -10.551 1.00 90.38 77 ALA A C 1
ATOM 575 O O . ALA A 1 77 ? -7.695 -3.298 -11.280 1.00 90.38 77 ALA A O 1
ATOM 576 N N . SER A 1 78 ? -8.128 -1.779 -9.674 1.00 93.06 78 SER A N 1
ATOM 577 C CA . SER A 1 78 ? -6.739 -1.363 -9.469 1.00 93.06 78 SER A CA 1
ATOM 578 C C . SER A 1 78 ? -5.854 -2.531 -9.015 1.00 93.06 78 SER A C 1
ATOM 580 O O . SER A 1 78 ? -4.804 -2.774 -9.604 1.00 93.06 78 SER A O 1
ATOM 582 N N . ILE A 1 79 ? -6.299 -3.327 -8.033 1.00 89.94 79 ILE A N 1
ATOM 583 C CA . ILE A 1 79 ? -5.550 -4.514 -7.578 1.00 89.94 79 ILE A CA 1
ATOM 584 C C . ILE A 1 79 ? -5.350 -5.502 -8.730 1.00 89.94 79 ILE A C 1
ATOM 586 O O . ILE A 1 79 ? -4.231 -5.969 -8.949 1.00 89.94 79 ILE A O 1
ATOM 590 N N . ASP A 1 80 ? -6.415 -5.800 -9.475 1.00 89.56 80 ASP A N 1
ATOM 591 C CA . ASP A 1 80 ? -6.361 -6.742 -10.595 1.00 89.56 80 ASP A CA 1
ATOM 592 C C . ASP A 1 80 ? -5.432 -6.240 -11.709 1.00 89.56 80 ASP A C 1
ATOM 594 O O . ASP A 1 80 ? -4.695 -7.017 -12.321 1.00 89.56 80 ASP A O 1
ATOM 598 N N . HIS A 1 81 ? -5.422 -4.927 -11.929 1.00 92.31 81 HIS A N 1
ATOM 599 C CA . HIS A 1 81 ? -4.580 -4.266 -12.913 1.00 92.31 81 HIS A CA 1
ATOM 600 C C . HIS A 1 81 ? -3.092 -4.264 -12.521 1.00 92.31 81 HIS A C 1
ATOM 602 O O . HIS A 1 81 ? -2.229 -4.321 -13.395 1.00 92.31 81 HIS A O 1
ATOM 608 N N . LEU A 1 82 ? -2.770 -4.300 -11.222 1.00 92.25 82 LEU A N 1
ATOM 609 C CA . LEU A 1 82 ? -1.395 -4.420 -10.719 1.00 92.25 82 LEU A CA 1
ATOM 610 C C . LEU A 1 82 ? -0.859 -5.866 -10.723 1.00 92.25 82 LEU A C 1
ATOM 612 O O . LEU A 1 82 ? 0.358 -6.059 -10.669 1.00 92.25 82 LEU A O 1
ATOM 616 N N . LEU A 1 83 ? -1.716 -6.893 -10.832 1.00 89.19 83 LEU A N 1
ATOM 617 C CA . LEU A 1 83 ? -1.304 -8.311 -10.818 1.00 89.19 83 LEU A CA 1
ATOM 618 C C . LEU A 1 83 ? -0.175 -8.669 -11.805 1.00 89.19 83 LEU A C 1
ATOM 620 O O . LEU A 1 83 ? 0.715 -9.437 -11.426 1.00 89.19 83 LEU A O 1
ATOM 624 N N . PRO A 1 84 ? -0.158 -8.173 -13.059 1.00 89.31 84 PRO A N 1
ATOM 625 C CA . PRO A 1 84 ? 0.916 -8.485 -13.997 1.00 89.31 84 PRO A CA 1
ATOM 626 C C . PRO A 1 84 ? 2.293 -8.014 -13.511 1.00 89.31 84 PRO A C 1
ATOM 628 O O . PRO A 1 84 ? 3.289 -8.694 -13.765 1.00 89.31 84 PRO A O 1
ATOM 631 N N . ILE A 1 85 ? 2.356 -6.898 -12.773 1.00 91.25 85 ILE A N 1
ATOM 632 C CA . ILE A 1 85 ? 3.610 -6.373 -12.220 1.00 91.25 85 ILE A CA 1
ATOM 633 C C . ILE A 1 85 ? 4.186 -7.383 -11.231 1.00 91.25 85 ILE A C 1
ATOM 635 O O . ILE A 1 85 ? 5.330 -7.792 -11.392 1.00 91.25 85 ILE A O 1
ATOM 639 N N . PHE A 1 86 ? 3.391 -7.882 -10.283 1.00 88.06 86 PHE A N 1
ATOM 640 C CA . PHE A 1 86 ? 3.877 -8.815 -9.259 1.00 88.06 86 PHE A CA 1
ATOM 641 C C . PHE A 1 86 ? 4.353 -10.160 -9.819 1.00 88.06 86 PHE A C 1
ATOM 643 O O . PHE A 1 86 ? 5.247 -10.775 -9.247 1.00 88.06 86 PHE A O 1
ATOM 650 N N . LYS A 1 87 ? 3.839 -10.592 -10.978 1.00 84.00 87 LYS A N 1
ATOM 651 C CA . LYS A 1 87 ? 4.337 -11.796 -11.672 1.00 84.00 87 LYS A CA 1
ATOM 652 C C . LYS A 1 87 ? 5.748 -11.634 -12.242 1.00 84.00 87 LYS A C 1
ATOM 654 O O . LYS A 1 87 ? 6.404 -12.633 -12.522 1.00 84.00 87 LYS A O 1
ATOM 659 N N . THR A 1 88 ? 6.192 -10.399 -12.473 1.00 85.00 88 THR A N 1
ATOM 660 C CA . THR A 1 88 ? 7.488 -10.102 -13.107 1.00 85.00 88 THR A CA 1
ATOM 661 C C . THR A 1 88 ? 8.472 -9.421 -12.164 1.00 85.00 88 THR A C 1
ATOM 663 O O . THR A 1 88 ? 9.668 -9.691 -12.237 1.00 85.00 88 THR A O 1
ATOM 666 N N . ARG A 1 89 ? 7.974 -8.557 -11.276 1.00 88.12 89 ARG A N 1
ATOM 667 C CA . ARG A 1 89 ? 8.720 -7.764 -10.295 1.00 88.12 89 ARG A CA 1
ATOM 668 C C . ARG A 1 89 ? 7.949 -7.723 -8.973 1.00 88.12 89 ARG A C 1
ATOM 670 O O . ARG A 1 89 ? 7.243 -6.749 -8.700 1.00 88.12 89 ARG A O 1
ATOM 677 N N . PRO A 1 90 ? 8.050 -8.782 -8.153 1.00 87.88 90 PRO A N 1
ATOM 678 C CA . PRO A 1 90 ? 7.374 -8.845 -6.857 1.00 87.88 90 PRO A CA 1
ATOM 679 C C . PRO A 1 90 ? 7.760 -7.694 -5.911 1.00 87.88 90 PRO A C 1
ATOM 681 O O . PRO A 1 90 ? 6.969 -7.280 -5.069 1.00 87.88 90 PRO A O 1
ATOM 684 N N . ASP A 1 91 ? 8.964 -7.149 -6.075 1.00 89.38 91 ASP A N 1
ATOM 685 C CA . ASP A 1 91 ? 9.562 -6.065 -5.293 1.00 89.38 91 ASP A CA 1
ATOM 686 C C . ASP A 1 91 ? 9.373 -4.673 -5.924 1.00 89.38 91 ASP A C 1
ATOM 688 O O . ASP A 1 91 ? 10.014 -3.705 -5.514 1.00 89.38 91 ASP A O 1
ATOM 692 N N . HIS A 1 92 ? 8.485 -4.534 -6.918 1.00 93.94 92 HIS A N 1
ATOM 693 C CA . HIS A 1 92 ? 8.252 -3.248 -7.568 1.00 93.94 92 HIS A CA 1
ATOM 694 C C . HIS A 1 92 ? 7.731 -2.204 -6.568 1.00 93.94 92 HIS A C 1
ATOM 696 O O . HIS A 1 92 ? 6.606 -2.310 -6.071 1.00 93.94 92 HIS A O 1
ATOM 702 N N . THR A 1 93 ? 8.545 -1.180 -6.303 1.00 95.94 93 THR A N 1
ATOM 703 C CA . THR A 1 93 ? 8.335 -0.174 -5.252 1.00 95.94 93 THR A CA 1
ATOM 704 C C . THR A 1 93 ? 6.942 0.445 -5.277 1.00 95.94 93 THR A C 1
ATOM 706 O O . THR A 1 93 ? 6.218 0.399 -4.287 1.00 95.94 93 THR A O 1
ATOM 709 N N . GLU A 1 94 ? 6.556 1.027 -6.412 1.00 95.88 94 GLU A N 1
ATOM 710 C CA . GLU A 1 94 ? 5.324 1.813 -6.504 1.00 95.88 94 GLU A CA 1
ATOM 711 C C . GLU A 1 94 ? 4.079 0.919 -6.478 1.00 95.88 94 GLU A C 1
ATOM 713 O O . GLU A 1 94 ? 3.071 1.265 -5.872 1.00 95.88 94 GLU A O 1
ATOM 718 N N . ALA A 1 95 ? 4.166 -0.282 -7.058 1.00 95.62 95 ALA A N 1
ATOM 719 C CA . ALA A 1 95 ? 3.057 -1.237 -7.026 1.00 95.62 95 ALA A CA 1
ATOM 720 C C . ALA A 1 95 ? 2.818 -1.744 -5.597 1.00 95.62 95 ALA A C 1
ATOM 722 O O . ALA A 1 95 ? 1.677 -1.794 -5.139 1.00 95.62 95 ALA A O 1
ATOM 723 N N . ASN A 1 96 ? 3.896 -2.047 -4.866 1.00 96.19 96 ASN A N 1
ATOM 724 C CA . ASN A 1 96 ? 3.824 -2.396 -3.451 1.00 96.19 96 ASN A CA 1
ATOM 725 C C . ASN A 1 96 ? 3.251 -1.241 -2.609 1.00 96.19 96 ASN A C 1
ATOM 727 O O . ASN A 1 96 ? 2.392 -1.473 -1.760 1.00 96.19 96 ASN A O 1
ATOM 731 N N . ALA A 1 97 ? 3.653 0.006 -2.877 1.00 97.81 97 ALA A N 1
ATOM 732 C CA . ALA A 1 97 ? 3.121 1.175 -2.177 1.00 97.81 97 ALA A CA 1
ATOM 733 C C . ALA A 1 97 ? 1.608 1.359 -2.405 1.00 97.81 97 ALA A C 1
ATOM 735 O O . ALA A 1 97 ? 0.875 1.620 -1.449 1.00 97.81 97 ALA A O 1
ATOM 736 N N . LEU A 1 98 ? 1.133 1.181 -3.644 1.00 96.69 98 LEU A N 1
ATOM 737 C CA . LEU A 1 98 ? -0.286 1.301 -3.997 1.00 96.69 98 LEU A CA 1
ATOM 738 C C . LEU A 1 98 ? -1.139 0.203 -3.356 1.00 96.69 98 LEU A C 1
ATOM 740 O O . LEU A 1 98 ? -2.144 0.514 -2.717 1.00 96.69 98 LEU A O 1
ATOM 744 N N . VAL A 1 99 ? -0.729 -1.066 -3.459 1.00 95.50 99 VAL A N 1
ATOM 745 C CA . VAL A 1 99 ? -1.448 -2.176 -2.805 1.00 95.50 99 VAL A CA 1
ATOM 746 C C . VAL A 1 99 ? -1.447 -1.996 -1.287 1.00 95.50 99 VAL A C 1
ATOM 748 O O . VAL A 1 99 ? -2.483 -2.162 -0.647 1.00 95.50 99 VAL A O 1
ATOM 751 N N . GLY A 1 100 ? -0.319 -1.578 -0.712 1.00 96.12 100 GLY A N 1
ATOM 752 C CA . GLY A 1 100 ? -0.210 -1.249 0.705 1.00 96.12 100 GLY A 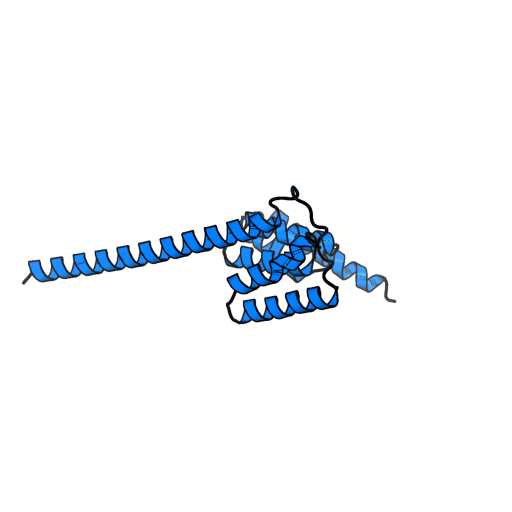CA 1
ATOM 753 C C . GLY A 1 100 ? -1.171 -0.141 1.150 1.00 96.12 100 GLY A C 1
ATOM 754 O O . GLY A 1 100 ? -1.847 -0.284 2.167 1.00 96.12 100 GLY A O 1
ATOM 755 N N . ALA A 1 101 ? -1.291 0.937 0.370 1.00 96.31 101 ALA A N 1
ATOM 756 C CA . ALA A 1 101 ? -2.222 2.035 0.639 1.00 96.31 101 ALA A CA 1
ATOM 757 C C . ALA A 1 101 ? -3.691 1.583 0.572 1.00 96.31 101 ALA A C 1
ATOM 759 O O . ALA A 1 101 ? -4.496 1.929 1.439 1.00 96.31 101 ALA A O 1
ATOM 760 N N . ILE A 1 102 ? -4.028 0.766 -0.429 1.00 93.88 102 ILE A N 1
ATOM 761 C CA . ILE A 1 102 ? -5.351 0.155 -0.558 1.00 93.88 102 ILE A CA 1
ATOM 762 C C . ILE A 1 102 ? -5.664 -0.693 0.680 1.00 93.88 102 ILE A C 1
ATOM 764 O O . ILE A 1 102 ? -6.696 -0.483 1.315 1.00 93.88 102 ILE A O 1
ATOM 768 N N . LEU A 1 103 ? -4.765 -1.602 1.061 1.00 93.44 103 LEU A N 1
ATOM 769 C CA . LEU A 1 103 ? -4.925 -2.478 2.226 1.00 93.44 103 LEU A CA 1
ATOM 770 C C . LEU A 1 103 ? -5.085 -1.694 3.533 1.00 93.44 103 LEU A C 1
ATOM 772 O O . LEU A 1 103 ? -5.917 -2.054 4.367 1.00 93.44 103 LEU A O 1
ATOM 776 N N . LEU A 1 104 ? -4.333 -0.604 3.688 1.00 95.44 104 LEU A N 1
ATOM 777 C CA . LEU A 1 104 ? -4.461 0.308 4.819 1.00 95.44 104 LEU A CA 1
ATOM 778 C C . LEU A 1 104 ? -5.864 0.933 4.873 1.00 95.44 104 LEU A C 1
ATOM 780 O O . LEU A 1 104 ? -6.491 0.921 5.930 1.00 95.44 104 LEU A O 1
ATOM 784 N N . SER A 1 105 ? -6.389 1.418 3.741 1.00 92.25 105 SER A N 1
ATOM 785 C CA . SER A 1 105 ? -7.732 2.021 3.678 1.00 92.25 105 SER A CA 1
ATOM 786 C C . SER A 1 105 ? -8.850 1.057 4.096 1.00 92.25 105 SER A C 1
ATOM 788 O O . SER A 1 105 ? -9.836 1.468 4.707 1.00 92.25 105 SER A O 1
ATOM 790 N N . ILE A 1 106 ? -8.662 -0.243 3.852 1.00 90.12 106 ILE A N 1
ATOM 791 C CA . ILE A 1 106 ? -9.618 -1.304 4.201 1.00 90.12 106 ILE A CA 1
ATOM 792 C C . ILE A 1 106 ? -9.263 -2.007 5.518 1.00 90.12 106 ILE A C 1
ATOM 794 O O . ILE A 1 106 ? -9.769 -3.092 5.797 1.00 90.12 106 ILE A O 1
ATOM 798 N N . HIS A 1 107 ? -8.390 -1.392 6.323 1.00 92.38 107 HIS A N 1
ATOM 799 C CA . HIS A 1 107 ? -8.030 -1.822 7.677 1.00 92.38 107 HIS A CA 1
ATOM 800 C C . HIS A 1 107 ? -7.411 -3.230 7.741 1.00 92.38 107 HIS A C 1
ATOM 802 O O . HIS A 1 107 ? -7.518 -3.935 8.742 1.00 92.38 107 HIS A O 1
ATOM 808 N N . ARG A 1 108 ? -6.732 -3.657 6.670 1.00 90.62 108 ARG A N 1
ATOM 809 C CA . ARG A 1 108 ? -5.976 -4.919 6.612 1.00 90.62 108 ARG A CA 1
ATOM 810 C C . ARG A 1 108 ? -4.517 -4.661 6.958 1.00 90.62 108 ARG A C 1
ATOM 812 O O . ARG A 1 108 ? -3.634 -4.813 6.114 1.00 90.62 108 ARG A O 1
ATOM 819 N N . PHE A 1 109 ? -4.290 -4.232 8.196 1.00 94.44 109 PHE A N 1
ATOM 820 C CA . PHE A 1 109 ? -3.008 -3.713 8.669 1.00 94.44 109 PHE A CA 1
ATOM 821 C C . PHE A 1 109 ? -1.854 -4.704 8.500 1.00 94.44 109 PHE A C 1
ATOM 823 O O . PHE A 1 109 ? -0.793 -4.303 8.040 1.00 94.44 109 PHE A O 1
ATOM 830 N N . GLU A 1 110 ? -2.070 -5.996 8.751 1.00 91.94 110 GLU A N 1
ATOM 831 C CA . GLU A 1 110 ? -1.017 -7.017 8.665 1.00 91.94 110 GLU A CA 1
ATOM 832 C C . GLU A 1 110 ? -0.520 -7.230 7.230 1.00 91.94 110 GLU A C 1
ATOM 834 O O . GLU A 1 110 ? 0.657 -7.507 7.001 1.00 91.94 110 GLU A O 1
ATOM 839 N N . LEU A 1 111 ? -1.419 -7.123 6.245 1.00 91.56 111 LEU A N 1
ATOM 840 C CA . LEU A 1 111 ? -1.049 -7.205 4.832 1.00 91.56 111 LEU A CA 1
ATOM 841 C C . LEU A 1 111 ? -0.493 -5.866 4.345 1.00 91.56 111 LEU A C 1
ATOM 843 O O . LEU A 1 111 ? 0.497 -5.849 3.616 1.00 91.56 111 LEU A O 1
ATOM 847 N N . ALA A 1 112 ? -1.105 -4.751 4.757 1.00 96.25 112 ALA A N 1
ATOM 848 C CA . ALA A 1 112 ? -0.634 -3.413 4.418 1.00 96.25 112 ALA A CA 1
ATOM 849 C C . ALA A 1 112 ? 0.825 -3.233 4.847 1.00 96.25 112 ALA A C 1
ATOM 851 O O . ALA A 1 112 ? 1.648 -2.804 4.045 1.00 96.25 112 ALA A O 1
ATOM 852 N N . GLU A 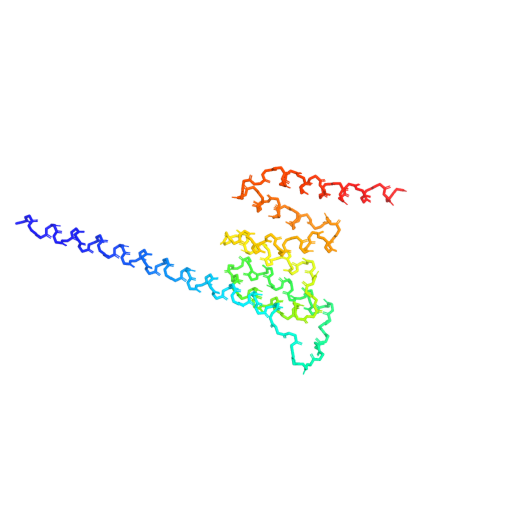1 113 ? 1.153 -3.642 6.074 1.00 97.06 113 GLU A N 1
ATOM 853 C CA . GLU A 1 113 ? 2.506 -3.633 6.621 1.00 97.06 113 GLU A CA 1
ATOM 854 C C . GLU A 1 113 ? 3.499 -4.348 5.700 1.00 97.06 113 GLU A C 1
ATOM 856 O O . GLU A 1 113 ? 4.526 -3.769 5.362 1.00 97.06 113 GLU A O 1
ATOM 861 N N . GLN A 1 114 ? 3.189 -5.561 5.230 1.00 94.88 114 GLN A N 1
ATOM 862 C CA . GLN A 1 114 ? 4.090 -6.348 4.375 1.00 94.88 114 GLN A CA 1
ATOM 863 C C . GLN A 1 114 ? 4.403 -5.646 3.048 1.00 94.88 114 GLN A C 1
ATOM 865 O O . GLN A 1 114 ? 5.571 -5.501 2.675 1.00 94.88 114 GLN A O 1
ATOM 870 N N . PHE A 1 115 ? 3.368 -5.176 2.349 1.00 95.56 115 PHE A N 1
ATOM 871 C CA . PHE A 1 115 ? 3.528 -4.474 1.075 1.00 95.56 115 PHE A CA 1
ATOM 872 C C . PHE A 1 115 ? 4.250 -3.134 1.256 1.00 95.56 115 PHE A C 1
ATOM 874 O O . PHE A 1 115 ? 5.167 -2.803 0.504 1.00 95.56 115 PHE A O 1
ATOM 881 N N . LEU A 1 116 ? 3.901 -2.375 2.293 1.00 98.19 116 LEU A N 1
ATOM 882 C CA . LEU A 1 116 ? 4.546 -1.098 2.580 1.00 98.19 116 LEU A CA 1
ATOM 883 C C . LEU A 1 116 ? 6.005 -1.284 3.004 1.00 98.19 116 LEU A C 1
ATOM 885 O O . LEU A 1 116 ? 6.855 -0.517 2.559 1.00 98.19 116 LEU A O 1
ATOM 889 N N . TYR A 1 117 ? 6.326 -2.331 3.770 1.00 97.38 117 TYR A N 1
ATOM 890 C CA . TYR A 1 117 ? 7.710 -2.684 4.085 1.00 97.38 117 TYR A CA 1
ATOM 891 C C . TYR A 1 117 ? 8.530 -3.004 2.837 1.00 97.38 117 TYR A C 1
ATOM 893 O O . TYR A 1 117 ? 9.671 -2.553 2.722 1.00 97.38 117 TYR A O 1
ATOM 901 N N . SER A 1 118 ? 7.954 -3.756 1.895 1.00 95.75 118 SER A N 1
ATOM 902 C CA . SER A 1 118 ? 8.587 -4.037 0.603 1.00 95.75 118 SER A CA 1
ATOM 903 C C . SER A 1 118 ? 8.922 -2.732 -0.130 1.00 95.75 118 SER A C 1
ATOM 905 O O . SER A 1 118 ? 10.077 -2.507 -0.492 1.00 95.75 118 SER A O 1
ATOM 907 N N . ALA A 1 119 ? 7.955 -1.812 -0.228 1.00 97.75 119 ALA A N 1
ATOM 908 C CA . ALA A 1 119 ? 8.121 -0.527 -0.909 1.00 97.75 119 ALA A CA 1
ATOM 909 C C . ALA A 1 119 ? 9.141 0.413 -0.238 1.00 97.75 119 ALA A C 1
ATOM 911 O O . ALA A 1 119 ? 9.939 1.067 -0.920 1.00 97.75 119 ALA A O 1
ATOM 912 N N . VAL A 1 120 ? 9.145 0.517 1.097 1.00 97.44 120 VAL A N 1
ATOM 913 C CA . VAL A 1 120 ? 10.144 1.355 1.786 1.00 97.44 120 VAL A CA 1
ATOM 914 C C . VAL A 1 120 ? 11.542 0.758 1.651 1.00 97.44 120 VAL A C 1
ATOM 916 O O . VAL A 1 120 ? 12.492 1.503 1.441 1.00 97.44 120 VAL A O 1
ATOM 919 N N . ASN A 1 121 ? 11.690 -0.569 1.686 1.00 95.81 121 ASN A N 1
ATOM 920 C CA . ASN A 1 121 ? 12.997 -1.203 1.537 1.00 95.81 121 ASN A CA 1
ATOM 921 C C . ASN A 1 121 ? 13.533 -1.077 0.106 1.00 95.81 121 ASN A C 1
ATOM 923 O O . ASN A 1 121 ? 14.676 -0.662 -0.072 1.00 95.81 121 ASN A O 1
ATOM 927 N N . SER A 1 122 ? 12.718 -1.359 -0.914 1.00 95.06 122 SER A N 1
ATOM 928 C CA . SER A 1 122 ? 13.133 -1.277 -2.322 1.00 95.06 122 SER A CA 1
ATOM 929 C C . SER A 1 122 ? 13.471 0.153 -2.762 1.00 95.06 122 SER A C 1
ATOM 931 O O . SER A 1 122 ? 14.325 0.359 -3.623 1.00 95.06 122 SER A O 1
ATOM 933 N N . SER A 1 123 ? 12.845 1.161 -2.147 1.00 95.25 123 SER A N 1
ATOM 934 C CA . SER A 1 123 ? 13.161 2.577 -2.383 1.00 95.25 123 SER A CA 1
ATOM 935 C C . SER A 1 123 ? 14.313 3.118 -1.539 1.00 95.25 123 SER A C 1
ATOM 937 O O . SER A 1 123 ? 14.621 4.305 -1.644 1.00 95.25 123 SER A O 1
ATOM 939 N N . ASN A 1 124 ? 14.937 2.296 -0.688 1.00 95.44 124 ASN A N 1
ATOM 940 C CA . ASN A 1 124 ? 15.878 2.757 0.335 1.00 95.44 124 ASN A CA 1
ATOM 941 C C . ASN A 1 124 ? 15.303 3.925 1.153 1.00 95.44 124 ASN A C 1
ATOM 943 O O . ASN A 1 124 ? 15.967 4.938 1.361 1.00 95.44 124 ASN A O 1
ATOM 947 N N . TRP A 1 125 ? 14.047 3.786 1.579 1.00 96.25 125 TRP A N 1
ATOM 948 C CA . TRP A 1 125 ? 13.304 4.741 2.403 1.00 96.25 125 TRP A CA 1
ATOM 949 C C . TRP A 1 125 ? 12.992 6.085 1.725 1.00 96.25 125 TRP A C 1
ATOM 951 O O . TRP A 1 125 ? 12.516 7.004 2.388 1.00 96.25 125 TRP A O 1
ATOM 961 N N . LYS A 1 126 ? 13.194 6.203 0.405 1.00 95.25 126 LYS A N 1
ATOM 962 C CA . LYS A 1 126 ? 12.944 7.445 -0.349 1.00 95.25 126 LYS A CA 1
ATOM 963 C C . LYS A 1 126 ? 11.497 7.614 -0.817 1.00 95.25 126 LYS A C 1
ATOM 965 O O . LYS A 1 126 ? 11.105 8.722 -1.172 1.00 95.25 126 LYS A O 1
ATOM 970 N N . ASN A 1 127 ? 10.687 6.551 -0.828 1.00 95.94 127 ASN A N 1
ATOM 971 C CA . ASN A 1 127 ? 9.262 6.673 -1.142 1.00 95.94 127 ASN A CA 1
ATOM 972 C C . ASN A 1 127 ? 8.502 7.206 0.087 1.00 95.94 127 ASN A C 1
ATOM 974 O O . ASN A 1 127 ? 8.095 6.442 0.964 1.00 95.94 127 ASN A O 1
ATOM 978 N N . SER A 1 128 ? 8.318 8.527 0.151 1.00 95.69 128 SER A N 1
ATOM 979 C CA . SER A 1 128 ? 7.669 9.210 1.278 1.00 95.69 128 SER A CA 1
ATOM 980 C C . SER A 1 128 ? 6.216 8.775 1.490 1.00 95.69 128 SER A C 1
ATOM 982 O O . SER A 1 128 ? 5.782 8.662 2.636 1.00 95.69 128 SER A O 1
ATOM 984 N N . GLY A 1 129 ? 5.485 8.468 0.414 1.00 96.38 129 GLY A N 1
ATOM 985 C CA . GLY A 1 129 ? 4.123 7.939 0.489 1.00 96.38 129 GLY A CA 1
ATOM 986 C C . GLY A 1 129 ? 4.074 6.579 1.188 1.00 96.38 129 GLY A C 1
ATOM 987 O O . GLY A 1 129 ? 3.287 6.386 2.113 1.00 96.38 129 GLY A O 1
ATOM 988 N N . ALA A 1 130 ? 4.967 5.658 0.813 1.00 98.06 130 ALA A N 1
ATOM 989 C CA . ALA A 1 130 ? 5.080 4.353 1.462 1.00 98.06 130 ALA A CA 1
ATOM 990 C C . ALA A 1 130 ? 5.508 4.473 2.935 1.00 98.06 130 ALA A C 1
ATOM 992 O O . ALA A 1 130 ? 4.941 3.796 3.790 1.00 98.06 130 ALA A O 1
ATOM 993 N N . VAL A 1 131 ? 6.453 5.369 3.250 1.00 98.56 131 VAL A N 1
ATOM 994 C CA . VAL A 1 131 ? 6.884 5.643 4.633 1.00 98.56 131 VAL A CA 1
ATOM 995 C C . VAL A 1 131 ? 5.726 6.170 5.482 1.00 98.56 131 VAL A C 1
ATOM 997 O O . VAL A 1 131 ? 5.505 5.675 6.587 1.00 98.56 131 VAL A O 1
ATOM 1000 N N . ALA A 1 132 ? 4.976 7.154 4.977 1.00 98.38 132 ALA A N 1
ATOM 1001 C CA . ALA A 1 132 ? 3.841 7.732 5.690 1.00 98.38 132 ALA A CA 1
ATOM 1002 C C . ALA A 1 132 ? 2.743 6.688 5.935 1.00 98.38 132 ALA A C 1
ATOM 1004 O O . ALA A 1 132 ? 2.246 6.565 7.053 1.00 98.38 132 ALA A O 1
ATOM 1005 N N . ASN A 1 133 ? 2.422 5.883 4.922 1.00 98.56 133 ASN A N 1
ATOM 1006 C CA . ASN A 1 133 ? 1.432 4.819 5.049 1.00 98.56 133 ASN A CA 1
ATOM 1007 C C . ASN A 1 133 ? 1.889 3.720 6.021 1.00 98.56 133 ASN A C 1
ATOM 1009 O O . ASN A 1 133 ? 1.077 3.229 6.800 1.00 98.56 133 ASN A O 1
ATOM 1013 N N . LEU A 1 134 ? 3.176 3.353 6.039 1.00 98.56 134 LEU A N 1
ATOM 1014 C CA . LEU A 1 134 ? 3.698 2.367 6.992 1.00 98.56 134 LEU A CA 1
ATOM 1015 C C . LEU A 1 134 ? 3.641 2.896 8.430 1.00 98.56 134 LEU A C 1
ATOM 1017 O O . LEU A 1 134 ? 3.223 2.190 9.344 1.00 98.56 134 LEU A O 1
ATOM 1021 N N . ALA A 1 135 ? 3.998 4.165 8.633 1.00 98.56 135 ALA A N 1
ATOM 1022 C CA . ALA A 1 135 ? 3.841 4.813 9.929 1.00 98.56 135 ALA A CA 1
ATOM 1023 C C . ALA A 1 135 ? 2.367 4.856 10.363 1.00 98.56 135 ALA A C 1
ATOM 1025 O O . ALA A 1 135 ? 2.068 4.591 11.526 1.00 98.56 135 ALA A O 1
ATOM 1026 N N . GLN A 1 136 ? 1.446 5.114 9.429 1.00 98.50 136 GLN A N 1
ATOM 1027 C CA . GLN A 1 136 ? 0.010 5.079 9.693 1.00 98.50 136 GLN A CA 1
ATOM 1028 C C . GLN A 1 136 ? -0.458 3.681 10.116 1.00 98.50 136 GLN A C 1
ATOM 1030 O O . GLN A 1 136 ? -1.243 3.586 11.056 1.00 98.50 136 GLN A O 1
ATOM 1035 N N . VAL A 1 137 ? 0.041 2.606 9.490 1.00 98.44 137 VAL A N 1
ATOM 1036 C CA . VAL A 1 137 ? -0.234 1.230 9.943 1.00 98.44 137 VAL A CA 1
ATOM 1037 C C . VAL A 1 137 ? 0.160 1.067 11.412 1.00 98.44 137 VAL A C 1
ATOM 1039 O O . VAL A 1 137 ? -0.674 0.667 12.219 1.00 98.44 137 VAL A O 1
ATOM 1042 N N . PHE A 1 138 ? 1.379 1.464 11.786 1.00 98.56 138 PHE A N 1
ATOM 1043 C CA . PHE A 1 138 ? 1.839 1.372 13.175 1.00 98.56 138 PHE A CA 1
ATOM 1044 C C . PHE A 1 138 ? 1.044 2.238 14.149 1.00 98.56 138 PHE A C 1
ATOM 1046 O O . PHE A 1 138 ? 0.861 1.855 15.299 1.00 98.56 138 PHE A O 1
ATOM 1053 N N . MET A 1 139 ? 0.542 3.392 13.714 1.00 97.94 139 MET A N 1
ATOM 1054 C CA . MET A 1 139 ? -0.347 4.206 14.543 1.00 97.94 139 MET A CA 1
ATOM 1055 C C . MET A 1 139 ? -1.697 3.522 14.778 1.00 97.94 139 MET A C 1
ATOM 1057 O O . MET A 1 139 ? -2.228 3.594 15.881 1.00 97.94 139 MET A O 1
ATOM 1061 N N . GLN A 1 140 ? -2.250 2.854 13.762 1.00 97.44 140 GLN A N 1
ATOM 1062 C CA . GLN A 1 140 ? -3.528 2.141 13.872 1.00 97.44 140 GLN A CA 1
ATOM 1063 C C . GLN A 1 140 ? -3.426 0.857 14.706 1.00 97.44 140 GLN A C 1
ATOM 1065 O O . GLN A 1 140 ? -4.413 0.445 15.309 1.00 97.44 140 GLN A O 1
ATOM 1070 N N . THR A 1 141 ? -2.242 0.245 14.774 1.00 96.88 141 THR A N 1
ATOM 1071 C CA . THR A 1 141 ? -1.976 -0.962 15.573 1.00 96.88 141 THR A CA 1
ATOM 1072 C C . THR A 1 141 ? -1.351 -0.667 16.943 1.00 96.88 141 THR A C 1
ATOM 1074 O O . THR A 1 141 ? -0.879 -1.586 17.608 1.00 96.88 141 THR A O 1
ATOM 1077 N N . ASP A 1 142 ? -1.352 0.601 17.377 1.00 97.06 142 ASP A N 1
ATOM 1078 C CA . ASP A 1 142 ? -0.785 1.088 18.650 1.00 97.06 142 ASP A CA 1
ATOM 1079 C C . ASP A 1 142 ? 0.731 0.834 18.827 1.00 97.06 142 ASP A C 1
ATOM 1081 O O . ASP A 1 142 ? 1.307 0.933 19.910 1.00 97.06 142 ASP A O 1
ATOM 1085 N N . ALA A 1 143 ? 1.439 0.581 17.728 1.00 97.69 143 ALA A N 1
ATOM 1086 C CA . ALA A 1 143 ? 2.889 0.448 17.681 1.00 97.69 143 ALA A CA 1
ATOM 1087 C C . ALA A 1 143 ? 3.586 1.818 17.536 1.00 97.69 143 ALA A C 1
ATOM 1089 O O . ALA A 1 143 ? 4.463 2.014 16.691 1.00 97.69 143 ALA A O 1
ATOM 1090 N N . ILE A 1 144 ? 3.219 2.788 18.381 1.00 97.44 144 ILE A N 1
ATOM 1091 C CA . ILE A 1 144 ? 3.671 4.192 18.293 1.00 97.44 144 ILE A CA 1
ATOM 1092 C C . ILE A 1 144 ? 5.205 4.355 18.188 1.00 97.44 144 ILE A C 1
ATOM 1094 O O . ILE A 1 144 ? 5.657 5.157 17.362 1.00 97.44 144 ILE A O 1
ATOM 1098 N N . PRO A 1 145 ? 6.047 3.600 18.929 1.00 98.31 145 PRO A N 1
ATOM 1099 C CA . PRO A 1 145 ? 7.500 3.688 18.768 1.00 98.31 145 PRO A CA 1
ATOM 1100 C C . PRO A 1 145 ? 7.989 3.317 17.359 1.00 98.31 145 PRO A C 1
ATOM 1102 O O . PRO A 1 145 ? 8.918 3.947 16.847 1.00 98.31 145 PRO A O 1
ATOM 1105 N N . LEU A 1 146 ? 7.354 2.332 16.712 1.00 98.06 146 LEU A N 1
ATOM 1106 C CA . LEU A 1 146 ? 7.681 1.927 15.342 1.00 98.06 146 LEU A CA 1
ATOM 1107 C C . LEU A 1 146 ? 7.238 2.986 14.329 1.00 98.06 146 LEU A C 1
ATOM 1109 O O . LEU A 1 146 ? 7.986 3.270 13.393 1.00 98.06 146 LEU A O 1
ATOM 1113 N N . ALA A 1 147 ? 6.089 3.637 14.542 1.00 98.25 147 ALA A N 1
ATOM 1114 C CA . ALA A 1 147 ? 5.647 4.757 13.708 1.00 98.25 147 ALA A CA 1
ATOM 1115 C C . ALA A 1 147 ? 6.675 5.904 13.711 1.00 98.25 147 ALA A C 1
ATOM 1117 O O . ALA A 1 147 ? 7.136 6.342 12.654 1.00 98.25 147 ALA A O 1
ATOM 1118 N N . ALA A 1 148 ? 7.103 6.339 14.901 1.00 98.31 148 ALA A N 1
ATOM 1119 C CA . ALA A 1 148 ? 8.096 7.402 15.049 1.00 98.31 148 ALA A CA 1
ATOM 1120 C C . ALA A 1 148 ? 9.450 7.023 14.423 1.00 98.31 148 ALA A C 1
ATOM 1122 O O . ALA A 1 148 ? 10.068 7.834 13.730 1.00 98.31 148 ALA A O 1
ATOM 1123 N N . GLN A 1 149 ? 9.901 5.779 14.621 1.00 98.00 149 GLN A N 1
ATOM 1124 C CA . GLN A 1 149 ? 11.134 5.282 14.008 1.00 98.00 149 GLN A CA 1
ATOM 1125 C C . GLN A 1 149 ? 11.048 5.266 12.475 1.00 98.00 149 GLN A C 1
ATOM 1127 O O . GLN A 1 149 ? 12.018 5.623 11.807 1.00 98.00 149 GLN A O 1
ATOM 1132 N N . THR A 1 150 ? 9.902 4.861 11.930 1.00 98.25 150 THR A N 1
ATOM 1133 C CA . THR A 1 150 ? 9.650 4.771 10.486 1.00 98.25 150 THR A CA 1
ATOM 1134 C C . THR A 1 150 ? 9.734 6.145 9.829 1.00 98.25 150 THR A C 1
ATOM 1136 O O . THR A 1 150 ? 10.478 6.321 8.865 1.00 98.25 150 THR A O 1
ATOM 1139 N N . LEU A 1 151 ? 9.058 7.145 10.402 1.00 98.06 151 LEU A N 1
ATOM 1140 C CA . LEU A 1 151 ? 9.109 8.526 9.916 1.00 98.06 151 LEU A CA 1
ATOM 1141 C C . LEU A 1 151 ? 10.518 9.114 10.007 1.00 98.06 151 LEU A C 1
ATOM 1143 O O . LEU A 1 151 ? 10.980 9.747 9.061 1.00 98.06 151 LEU A O 1
ATOM 1147 N N . ARG A 1 152 ? 11.228 8.865 11.116 1.00 97.56 152 ARG A N 1
ATOM 1148 C CA . ARG A 1 152 ? 12.606 9.338 11.291 1.00 97.56 152 ARG A CA 1
ATOM 1149 C C . ARG A 1 152 ? 13.535 8.780 10.213 1.00 97.56 152 ARG A C 1
ATOM 1151 O O . ARG A 1 152 ? 14.266 9.548 9.600 1.00 97.56 152 ARG A O 1
ATOM 1158 N N . LYS A 1 153 ? 13.470 7.473 9.940 1.00 96.69 153 LYS A N 1
ATOM 1159 C CA . LYS A 1 153 ? 14.271 6.842 8.878 1.00 96.69 153 LYS A CA 1
ATOM 1160 C C . LYS A 1 153 ? 13.963 7.419 7.496 1.00 96.69 153 LYS A C 1
ATOM 1162 O O . LYS A 1 153 ? 14.884 7.667 6.727 1.00 96.69 153 LYS A O 1
ATOM 1167 N N . GLY A 1 154 ? 12.686 7.649 7.184 1.00 95.94 154 GLY A N 1
ATOM 1168 C CA . GLY A 1 154 ? 12.305 8.295 5.926 1.00 95.94 154 GLY A CA 1
ATOM 1169 C C . GLY A 1 154 ? 12.850 9.718 5.809 1.00 95.94 154 GLY A C 1
ATOM 1170 O O . GLY A 1 154 ? 13.362 10.096 4.760 1.00 95.94 154 GLY A O 1
ATOM 1171 N N . LEU A 1 155 ? 12.811 10.492 6.898 1.00 95.56 155 LEU A N 1
ATOM 1172 C CA . LEU A 1 155 ? 13.366 11.845 6.928 1.00 95.56 155 LEU A CA 1
ATOM 1173 C C . LEU A 1 155 ? 14.888 11.849 6.724 1.00 95.56 155 LEU A C 1
ATOM 1175 O O . LEU A 1 155 ? 15.389 12.624 5.914 1.00 95.56 155 LEU A O 1
ATOM 1179 N N . GLU A 1 156 ? 15.613 10.957 7.406 1.00 94.56 156 GLU A N 1
ATOM 1180 C CA . GLU A 1 156 ? 17.059 10.763 7.219 1.00 94.56 156 GLU A CA 1
ATOM 1181 C C . GLU A 1 156 ? 17.387 10.414 5.755 1.00 94.56 156 GLU A C 1
ATOM 1183 O O . GLU A 1 156 ? 18.303 10.983 5.162 1.00 94.56 156 GLU A O 1
ATOM 1188 N N . ALA A 1 157 ? 16.607 9.523 5.137 1.00 93.00 157 ALA A N 1
ATOM 1189 C CA . ALA A 1 157 ? 16.820 9.096 3.755 1.00 93.00 157 ALA A CA 1
ATOM 1190 C C . ALA A 1 157 ? 16.577 10.203 2.718 1.00 93.00 157 ALA A C 1
ATOM 1192 O O . ALA A 1 157 ? 17.219 10.194 1.664 1.00 93.00 157 ALA A O 1
ATOM 1193 N N . VAL A 1 158 ? 15.670 11.145 2.998 1.00 89.19 158 VAL A N 1
ATOM 1194 C CA . VAL A 1 158 ? 15.434 12.322 2.148 1.00 89.19 158 VAL A CA 1
ATOM 1195 C C . VAL A 1 158 ? 16.531 13.367 2.365 1.00 89.19 158 VAL A C 1
ATOM 1197 O O . VAL A 1 158 ? 17.143 13.785 1.386 1.00 89.19 158 VAL A O 1
ATOM 1200 N N . SER A 1 159 ? 16.839 13.705 3.623 1.00 85.62 159 SER A N 1
ATOM 1201 C CA . SER A 1 159 ? 17.832 14.729 3.991 1.00 85.62 159 SER A CA 1
ATOM 1202 C C . SER A 1 159 ? 19.238 14.422 3.468 1.00 85.62 159 SER A C 1
ATOM 1204 O O . SER A 1 159 ? 19.951 15.325 3.046 1.00 85.62 159 SER A O 1
ATOM 1206 N N . ASN A 1 160 ? 19.639 13.148 3.446 1.00 77.25 160 ASN A N 1
ATOM 1207 C CA . ASN A 1 160 ? 20.962 12.743 2.964 1.00 77.25 160 ASN A CA 1
ATOM 1208 C C . ASN A 1 160 ? 21.142 12.877 1.435 1.00 77.25 160 ASN A C 1
ATOM 1210 O O . ASN A 1 160 ? 22.255 12.698 0.948 1.00 77.25 160 ASN A O 1
ATOM 1214 N N . ASN A 1 161 ? 20.088 13.161 0.655 1.00 63.25 161 ASN A N 1
ATOM 1215 C CA . ASN A 1 161 ? 20.232 13.422 -0.786 1.00 63.25 161 ASN A CA 1
ATOM 1216 C C . ASN A 1 161 ? 20.636 14.874 -1.081 1.00 63.25 161 ASN A C 1
ATOM 1218 O O . ASN A 1 161 ? 21.295 15.119 -2.093 1.00 63.25 161 ASN A O 1
ATOM 1222 N N . ASP A 1 162 ? 20.284 15.813 -0.200 1.00 58.03 162 ASP A N 1
ATOM 1223 C CA . ASP A 1 162 ? 20.511 17.246 -0.412 1.00 58.03 162 ASP A CA 1
ATOM 1224 C C . ASP A 1 162 ? 21.986 17.636 -0.192 1.00 58.03 162 ASP A C 1
ATOM 1226 O O . ASP A 1 162 ? 22.477 18.592 -0.789 1.00 58.03 162 ASP A O 1
ATOM 1230 N N . GLU A 1 163 ? 22.735 16.856 0.596 1.00 55.31 163 GLU A N 1
ATOM 1231 C CA . GLU A 1 163 ? 24.150 17.122 0.904 1.00 55.31 163 GLU A CA 1
ATOM 1232 C C . GLU A 1 163 ? 25.132 16.645 -0.183 1.00 55.31 163 GLU A C 1
ATOM 1234 O O . GLU A 1 163 ? 26.294 17.042 -0.185 1.00 55.31 163 GLU A O 1
ATOM 1239 N N . THR A 1 164 ? 24.688 15.820 -1.139 1.00 52.00 164 THR A N 1
ATOM 1240 C CA . THR A 1 164 ? 25.543 15.308 -2.236 1.00 52.00 164 THR A CA 1
ATOM 1241 C C . THR A 1 164 ? 25.446 16.103 -3.544 1.00 52.00 164 THR A C 1
ATOM 1243 O O . THR A 1 164 ? 26.067 15.724 -4.535 1.00 52.00 164 THR A O 1
ATOM 1246 N N . GLY A 1 165 ? 24.662 17.186 -3.564 1.00 52.44 165 GLY A N 1
ATOM 1247 C CA . GLY A 1 165 ? 24.366 17.983 -4.762 1.00 52.44 165 GLY A CA 1
ATOM 1248 C C . GLY A 1 165 ? 24.999 19.380 -4.826 1.00 52.44 165 GLY A C 1
ATOM 1249 O O . GLY A 1 165 ? 24.565 20.165 -5.669 1.00 52.44 165 GLY A O 1
ATOM 1250 N N . ALA A 1 166 ? 25.964 19.707 -3.957 1.00 40.19 166 ALA A N 1
ATOM 1251 C CA . ALA A 1 166 ? 26.654 21.006 -3.924 1.00 40.19 166 ALA A CA 1
ATOM 1252 C C . ALA A 1 166 ? 28.076 20.943 -4.504 1.00 40.19 166 ALA A C 1
ATOM 1254 O O . ALA A 1 166 ? 28.806 19.977 -4.183 1.00 40.19 166 ALA A O 1
#

Secondary structure (DSSP, 8-state):
-HHHHHHHHHHHHHHHHHHHHHHHHHHHHHHHHHHHHHHHTTS---S--------HHHHHHHHHHHHHHHHTT-HHHHHHHHHHHHHH-TT-HHHHHHHHHHHHHTT-HHHHHHHHHHHHHHTTT--HHHHHHHHHHHHHTT-HHHHHHHHHHHHHHHHHHHTT--

InterPro domains:
  IPR011990 Tetratricopeptide-like helical domain superfamily [G3DSA:1.25.40.10] (35-166)
  IPR011990 Tetratricopeptide-like helical domain superfamily [SSF48452] (70-162)

Nearest PDB structures (foldseek):
  7axy-assembly1_B  TM=6.706E-01  e=4.078E-03  Shigella flexneri
  7xn7-assembly1_q  TM=9.049E-01  e=1.172E-01  Komagataella phaffii
  8bbe-assembly1_D  TM=7.876E-01  e=7.750E-02  Homo sapiens
  4apo-assembly1_A  TM=6.712E-01  e=1.633E+00  Homo sapiens
  6px0-assembly1_A  TM=5.459E-01  e=2.008E+00  Homo sapiens

Sequence (166 aa):
PQPALEAMLRLTVLSFVCLLCAAVSAERNWLSSVSDRIFSMFGDNSKGKAPMAISDEAIANLVEESKSMILEGKVDASIDHLLPIFKTRPDHTEANALVGAILLSIHRFELAEQFLYSAVNSSN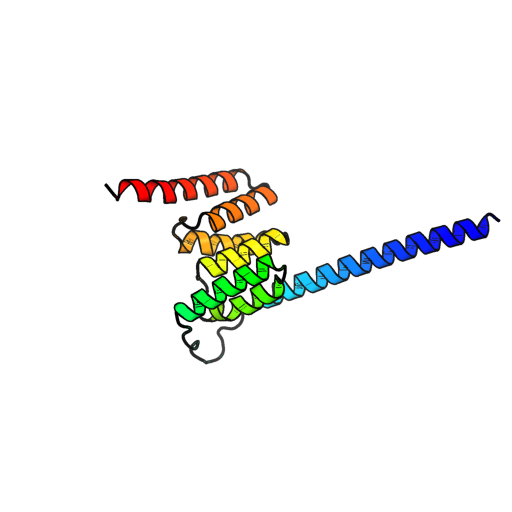WKNSGAVANLAQVFMQTDAIPLAAQTLRKGLEAVSNNDETGA